Protein AF-A0A919XVF4-F1 (afdb_monomer_lite)

Foldseek 3Di:
DPQPPADLVNLVVLCVLLVHDSVCSNVDDPVVSV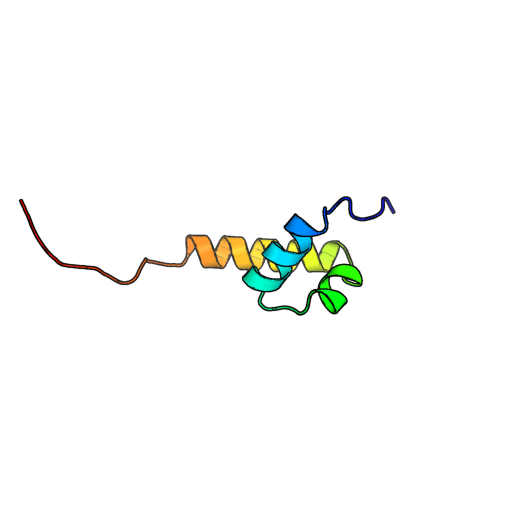VSVVVSVVVVVVDPDPDDPDDDD

Organism: NCBI:txid1274374

Secondary structure (DSSP, 8-state):
-------HHHHHHHHHHTT--HHHHHH--HHHHHHHHHHHHHHHHT-----------

pLDDT: mean 76.77, std 13.53, range [47.69, 90.81]

Structure (mmCIF, N/CA/C/O backbone):
data_AF-A0A919XVF4-F1
#
_entry.id   AF-A0A919XVF4-F1
#
loop_
_atom_site.group_PDB
_atom_site.id
_atom_site.type_symbol
_atom_site.label_atom_id
_atom_site.label_alt_id
_atom_site.label_comp_id
_atom_site.label_asym_id
_atom_site.label_entity_id
_atom_site.label_seq_id
_ato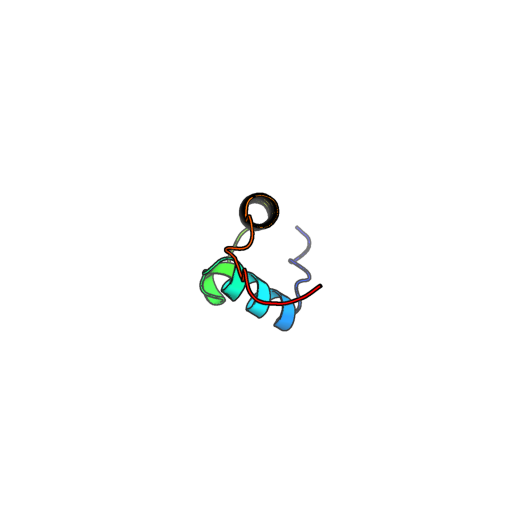m_site.pdbx_PDB_ins_code
_atom_site.Cartn_x
_atom_site.Cartn_y
_atom_site.Cartn_z
_atom_site.occupancy
_atom_site.B_iso_or_equiv
_atom_site.auth_seq_id
_atom_site.auth_comp_id
_atom_site.auth_asym_id
_atom_site.auth_atom_id
_atom_site.pdbx_PDB_model_num
ATOM 1 N N . MET A 1 1 ? 17.261 -11.004 -5.997 1.00 55.31 1 MET A N 1
ATOM 2 C CA . MET A 1 1 ? 16.628 -9.798 -5.420 1.00 55.31 1 MET A CA 1
ATOM 3 C C . MET A 1 1 ? 16.261 -10.119 -3.978 1.00 55.31 1 MET A C 1
ATOM 5 O O . MET A 1 1 ? 15.581 -11.113 -3.764 1.00 55.31 1 MET A O 1
ATOM 9 N N . LYS A 1 2 ? 16.796 -9.384 -2.995 1.00 57.56 2 LYS A N 1
ATOM 10 C CA . LYS A 1 2 ? 16.476 -9.582 -1.569 1.00 57.56 2 LYS A CA 1
ATOM 11 C C . LYS A 1 2 ? 14.973 -9.280 -1.387 1.00 57.56 2 LYS A C 1
ATOM 13 O O . LYS A 1 2 ? 14.555 -8.234 -1.884 1.00 57.56 2 LYS A O 1
ATOM 18 N N . PRO A 1 3 ? 14.155 -10.151 -0.768 1.00 57.53 3 PRO A N 1
ATOM 19 C CA . PRO A 1 3 ? 12.748 -9.834 -0.528 1.00 57.53 3 PRO A CA 1
ATOM 20 C C . PRO A 1 3 ? 12.664 -8.557 0.313 1.00 57.53 3 PRO A C 1
ATOM 22 O O . PRO A 1 3 ? 13.484 -8.361 1.213 1.00 57.53 3 PRO A O 1
ATOM 25 N N . LEU A 1 4 ? 11.723 -7.672 -0.024 1.00 63.22 4 LEU A N 1
ATOM 26 C CA . LEU A 1 4 ? 11.479 -6.428 0.702 1.00 63.22 4 LEU A CA 1
ATOM 27 C C . LEU A 1 4 ? 11.282 -6.761 2.188 1.00 63.22 4 LEU A C 1
ATOM 29 O O . LEU A 1 4 ? 10.295 -7.388 2.558 1.00 63.22 4 LEU A O 1
ATOM 33 N N . GLN A 1 5 ? 12.238 -6.373 3.033 1.00 66.56 5 GLN A N 1
ATOM 34 C CA . GLN A 1 5 ? 12.186 -6.594 4.482 1.00 66.56 5 GLN A CA 1
ATOM 35 C C . GLN A 1 5 ? 11.310 -5.529 5.150 1.00 66.56 5 GLN A C 1
ATOM 37 O O . GLN A 1 5 ? 11.760 -4.802 6.030 1.00 66.56 5 GLN A O 1
ATOM 42 N N . ILE A 1 6 ? 10.073 -5.381 4.679 1.00 73.12 6 ILE A N 1
ATOM 43 C CA . ILE A 1 6 ? 9.097 -4.494 5.305 1.00 73.12 6 ILE A CA 1
ATOM 44 C C . ILE A 1 6 ? 8.220 -5.317 6.237 1.00 73.12 6 ILE A C 1
ATOM 46 O O . ILE A 1 6 ? 7.579 -6.283 5.826 1.00 73.12 6 ILE A O 1
ATOM 50 N N . SER A 1 7 ? 8.208 -4.935 7.510 1.00 82.38 7 SER A N 1
ATOM 51 C CA . SER A 1 7 ? 7.289 -5.508 8.484 1.00 82.38 7 SER A CA 1
ATOM 52 C C . SER A 1 7 ? 5.839 -5.191 8.086 1.00 82.3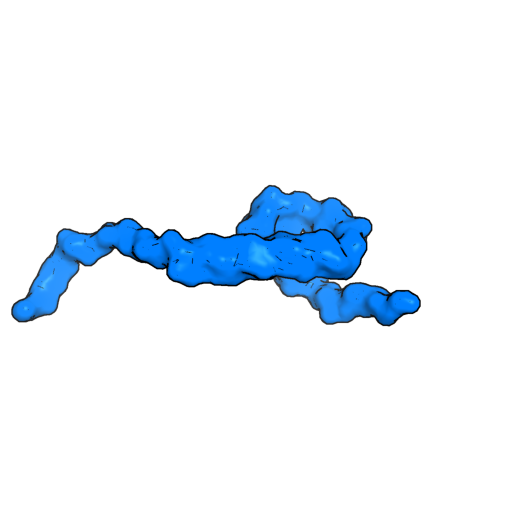8 7 SER A C 1
ATOM 54 O O . SER A 1 7 ? 5.582 -4.136 7.492 1.00 82.38 7 SER A O 1
ATOM 56 N N . PRO A 1 8 ? 4.867 -6.054 8.429 1.00 84.19 8 PRO A N 1
ATOM 57 C CA . PRO A 1 8 ? 3.457 -5.840 8.092 1.00 84.19 8 PRO A CA 1
ATOM 58 C C . PRO A 1 8 ? 2.926 -4.507 8.638 1.00 84.19 8 PRO A C 1
ATOM 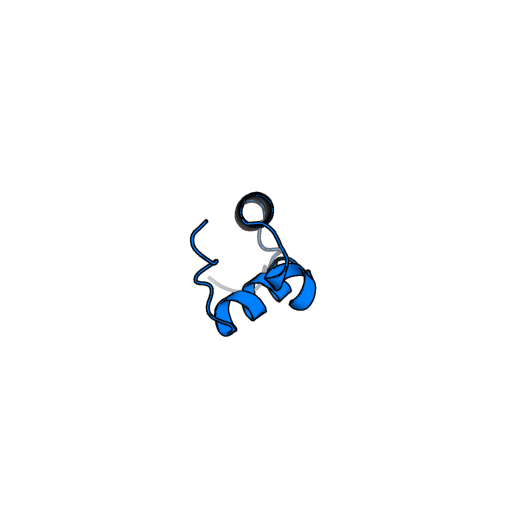60 O O . PRO A 1 8 ? 2.179 -3.811 7.958 1.00 84.19 8 PRO A O 1
ATOM 63 N N . GLU A 1 9 ? 3.384 -4.093 9.820 1.00 86.62 9 GLU A N 1
ATOM 64 C CA . GLU A 1 9 ? 3.067 -2.788 10.410 1.00 86.62 9 GLU A CA 1
ATOM 65 C C . GLU A 1 9 ? 3.526 -1.603 9.543 1.00 86.62 9 GLU A C 1
ATOM 67 O O . GLU A 1 9 ? 2.800 -0.622 9.385 1.00 86.62 9 GLU A O 1
ATOM 72 N N . THR A 1 10 ? 4.716 -1.699 8.945 1.00 86.00 10 THR A N 1
ATOM 73 C CA . THR A 1 10 ? 5.291 -0.660 8.087 1.00 86.00 10 THR A CA 1
ATOM 74 C C . THR A 1 10 ? 4.557 -0.623 6.757 1.00 86.00 10 THR A C 1
ATOM 76 O O . THR A 1 10 ? 4.261 0.454 6.248 1.00 86.00 10 THR A O 1
ATOM 79 N N . ALA A 1 11 ? 4.206 -1.794 6.226 1.00 86.00 11 ALA A N 1
ATOM 80 C CA . ALA A 1 11 ? 3.430 -1.916 5.004 1.00 86.00 11 ALA A CA 1
ATOM 81 C C . ALA A 1 11 ? 2.029 -1.292 5.157 1.00 86.00 11 ALA A C 1
ATOM 83 O O . ALA A 1 11 ? 1.608 -0.535 4.289 1.00 86.00 11 ALA A O 1
ATOM 84 N N . ILE A 1 12 ? 1.334 -1.521 6.278 1.00 88.56 12 ILE A N 1
ATOM 85 C CA . ILE A 1 12 ? 0.015 -0.916 6.547 1.00 88.56 12 ILE A CA 1
ATOM 86 C C . ILE A 1 12 ? 0.110 0.614 6.602 1.00 88.56 12 ILE A C 1
ATOM 88 O O . ILE A 1 12 ? -0.695 1.305 5.976 1.00 88.56 12 ILE A O 1
ATOM 92 N N . LYS A 1 13 ? 1.115 1.148 7.306 1.00 87.62 13 LYS A N 1
ATOM 93 C CA . LYS A 1 13 ? 1.345 2.599 7.401 1.00 87.62 13 LYS A CA 1
ATOM 94 C C . LYS A 1 13 ? 1.653 3.207 6.030 1.00 87.62 13 LYS A C 1
ATOM 96 O O . LYS A 1 13 ? 0.991 4.154 5.626 1.00 87.62 13 LYS A O 1
ATOM 101 N N . LEU A 1 14 ? 2.579 2.611 5.276 1.00 85.69 14 LEU A N 1
ATOM 102 C CA . LEU A 1 14 ? 2.925 3.046 3.918 1.00 85.69 14 LEU A CA 1
ATOM 103 C C . LEU A 1 14 ? 1.731 2.990 2.963 1.00 85.69 14 LEU A C 1
ATOM 105 O O . LEU A 1 14 ? 1.549 3.904 2.167 1.00 85.69 14 LEU A O 1
ATOM 109 N N . ALA A 1 15 ? 0.915 1.938 3.035 1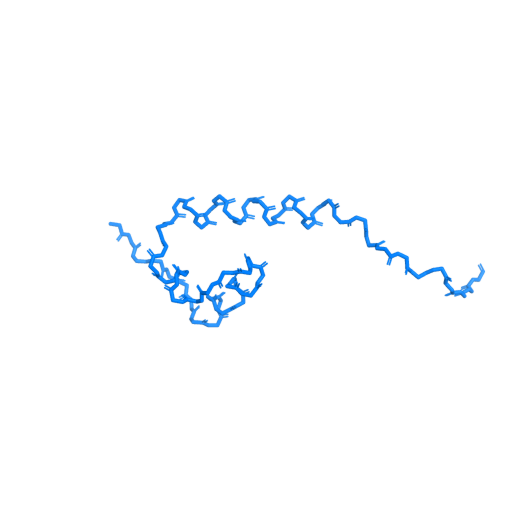.00 90.06 15 ALA A N 1
ATOM 110 C CA . ALA A 1 15 ? -0.288 1.799 2.222 1.00 90.06 15 ALA A CA 1
ATOM 111 C C . ALA A 1 15 ? -1.277 2.946 2.488 1.00 90.06 15 ALA A C 1
ATOM 113 O O . ALA A 1 15 ? -1.771 3.567 1.546 1.00 90.06 15 ALA A O 1
ATOM 114 N N . ALA A 1 16 ? -1.506 3.277 3.763 1.00 90.25 16 ALA A N 1
ATOM 115 C CA . ALA A 1 16 ? -2.382 4.375 4.164 1.00 90.25 16 ALA A CA 1
ATOM 116 C C . ALA A 1 16 ? -1.850 5.745 3.709 1.00 90.25 16 ALA A C 1
ATOM 118 O O . ALA A 1 16 ? -2.583 6.513 3.084 1.00 90.25 16 ALA A O 1
ATOM 119 N N . GLU A 1 17 ? -0.570 6.017 3.957 1.00 87.56 17 GLU A N 1
ATOM 120 C CA . GLU A 1 17 ? 0.101 7.276 3.605 1.00 87.56 17 GLU A CA 1
ATOM 121 C C . GLU A 1 17 ? 0.125 7.510 2.088 1.00 87.56 17 GLU A C 1
ATOM 123 O O . GLU A 1 17 ? -0.190 8.590 1.585 1.00 87.56 17 GLU A O 1
ATOM 128 N N . LEU A 1 18 ? 0.430 6.455 1.329 1.00 85.56 18 LEU A N 1
ATOM 129 C CA . LEU A 1 18 ? 0.448 6.483 -0.131 1.00 85.56 18 LEU A CA 1
ATOM 130 C C . LEU A 1 18 ? -0.953 6.359 -0.747 1.00 85.56 18 LEU A C 1
ATOM 132 O O . LEU A 1 18 ? -1.069 6.404 -1.976 1.00 85.56 18 LEU A O 1
ATOM 136 N N . LYS A 1 19 ? -1.999 6.194 0.077 1.00 88.81 19 LYS A N 1
ATOM 137 C CA . LYS A 1 19 ? -3.386 5.915 -0.333 1.00 88.81 19 LYS A CA 1
ATOM 138 C C . LYS A 1 19 ? -3.470 4.799 -1.380 1.00 88.81 19 LYS A C 1
ATOM 140 O O . LYS A 1 19 ? -4.186 4.908 -2.375 1.00 88.81 19 LYS A O 1
ATOM 145 N N . VAL A 1 20 ? -2.713 3.727 -1.166 1.00 87.56 20 VAL A N 1
ATOM 146 C CA . VAL A 1 20 ? -2.721 2.518 -1.999 1.00 87.56 20 VAL A CA 1
ATOM 147 C C . VAL A 1 20 ? -3.180 1.317 -1.175 1.00 87.56 20 VAL A C 1
ATOM 149 O O . VAL A 1 20 ? -2.882 1.243 0.013 1.00 87.56 20 VAL A O 1
ATOM 152 N N . PRO A 1 21 ? -3.887 0.346 -1.771 1.00 90.81 21 PRO A N 1
ATOM 153 C CA . PRO A 1 21 ? -4.273 -0.862 -1.054 1.00 90.81 21 PRO A CA 1
ATOM 154 C C . PRO A 1 21 ? -3.042 -1.697 -0.674 1.00 90.81 21 PRO A C 1
ATOM 156 O O . PRO A 1 21 ? -2.106 -1.845 -1.464 1.00 90.81 21 PRO A O 1
ATOM 159 N N . ILE A 1 22 ? -3.069 -2.275 0.531 1.00 88.56 22 ILE A N 1
ATOM 160 C CA . ILE A 1 22 ? -1.976 -3.087 1.090 1.00 88.56 22 ILE A CA 1
ATOM 161 C C . ILE A 1 22 ? -1.606 -4.274 0.193 1.00 88.56 22 ILE A C 1
ATOM 163 O O . ILE A 1 22 ? -0.430 -4.575 0.021 1.00 88.56 22 ILE A O 1
ATOM 167 N N . GLU A 1 23 ? -2.602 -4.886 -0.445 1.00 89.12 23 GLU A N 1
ATOM 168 C CA . GLU A 1 23 ? -2.422 -6.008 -1.366 1.00 89.12 23 GLU A CA 1
ATOM 169 C C . GLU A 1 23 ? -1.554 -5.595 -2.563 1.00 89.12 23 GLU A C 1
ATOM 171 O O . GLU A 1 23 ? -0.572 -6.250 -2.899 1.00 89.12 23 GLU A O 1
ATOM 176 N N . HIS A 1 24 ? -1.816 -4.411 -3.124 1.00 86.69 24 HIS A N 1
ATOM 177 C CA . HIS A 1 24 ? -0.991 -3.847 -4.190 1.00 86.69 24 HIS A CA 1
ATOM 178 C C . HIS A 1 24 ? 0.406 -3.490 -3.671 1.00 86.69 24 HIS A C 1
ATOM 180 O O . HIS A 1 24 ? 1.385 -3.772 -4.353 1.00 86.69 24 HIS A O 1
ATOM 186 N N . LEU A 1 25 ? 0.530 -2.928 -2.463 1.00 85.25 25 LEU A N 1
ATOM 187 C CA . LEU A 1 25 ? 1.831 -2.612 -1.864 1.00 85.25 25 LEU A CA 1
ATOM 188 C C . LEU A 1 25 ? 2.722 -3.861 -1.715 1.00 85.25 25 LEU A C 1
ATOM 190 O O . LEU A 1 25 ? 3.914 -3.789 -2.005 1.00 85.25 25 LEU A O 1
ATOM 194 N N . MET A 1 26 ? 2.149 -5.002 -1.318 1.00 87.19 26 MET A N 1
ATOM 195 C CA . MET A 1 26 ? 2.871 -6.273 -1.159 1.00 87.19 26 MET A CA 1
ATOM 196 C C . MET A 1 26 ? 3.343 -6.875 -2.490 1.00 87.19 26 MET A C 1
ATOM 198 O O . MET A 1 26 ? 4.392 -7.516 -2.534 1.00 87.19 26 MET A O 1
ATOM 202 N N . HIS A 1 27 ? 2.607 -6.644 -3.579 1.00 85.69 27 HIS A N 1
ATOM 203 C CA . HIS A 1 27 ? 3.000 -7.054 -4.933 1.00 85.69 27 HIS A CA 1
ATOM 204 C C . HIS A 1 27 ? 3.846 -6.002 -5.665 1.00 85.69 27 HIS A C 1
ATOM 206 O O . HIS A 1 27 ? 4.297 -6.233 -6.790 1.00 85.69 27 HIS A O 1
ATOM 212 N N . MET A 1 28 ? 4.061 -4.838 -5.050 1.00 84.31 28 MET A N 1
ATOM 213 C CA . MET A 1 28 ? 4.702 -3.710 -5.705 1.00 84.31 28 MET A CA 1
ATOM 214 C C . MET A 1 28 ? 6.210 -3.941 -5.853 1.00 84.31 28 MET A C 1
ATOM 216 O O . MET A 1 28 ? 6.893 -4.265 -4.877 1.00 84.31 28 MET A O 1
ATOM 220 N N . PRO A 1 29 ? 6.785 -3.720 -7.048 1.00 86.50 29 PRO A N 1
ATOM 221 C CA . PRO A 1 29 ? 8.226 -3.806 -7.215 1.00 86.50 29 PRO A CA 1
ATOM 222 C C . PRO A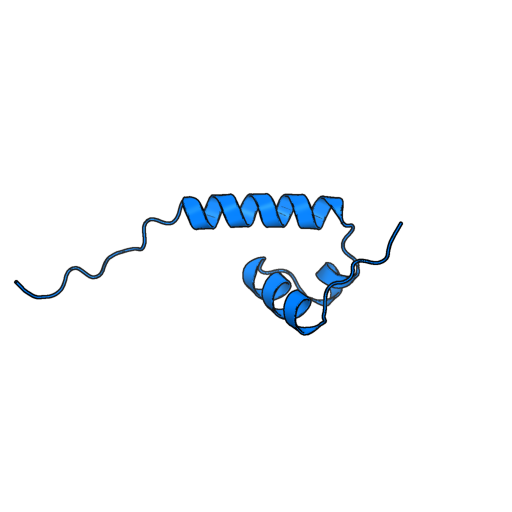 1 29 ? 8.936 -2.638 -6.510 1.00 86.50 29 PRO A C 1
ATOM 224 O O . PRO A 1 29 ? 8.449 -1.508 -6.462 1.00 86.50 29 PRO A O 1
ATOM 227 N N . GLN A 1 30 ? 10.143 -2.905 -6.006 1.00 81.12 30 GLN A N 1
ATOM 228 C CA . GLN A 1 30 ? 10.917 -1.985 -5.161 1.00 81.12 30 GLN A CA 1
ATOM 229 C C . GLN A 1 30 ? 11.134 -0.590 -5.774 1.00 81.12 30 GLN A C 1
ATOM 231 O O . GLN A 1 30 ? 11.063 0.409 -5.064 1.00 81.12 30 GLN A O 1
ATOM 236 N N . HIS A 1 31 ? 11.375 -0.496 -7.085 1.00 86.44 31 HIS A N 1
ATOM 237 C CA . HIS A 1 31 ? 11.606 0.794 -7.743 1.00 86.44 31 HIS A CA 1
ATOM 238 C C . HIS A 1 31 ? 10.356 1.691 -7.739 1.00 86.44 31 HIS A C 1
ATOM 240 O O . HIS A 1 31 ? 10.487 2.909 -7.641 1.00 86.44 31 HIS A O 1
ATOM 246 N N . ILE A 1 32 ? 9.150 1.111 -7.775 1.00 86.38 32 ILE A N 1
ATOM 247 C CA . ILE A 1 32 ? 7.891 1.870 -7.697 1.00 86.38 32 ILE A CA 1
ATOM 248 C C . ILE A 1 32 ? 7.653 2.373 -6.272 1.00 86.38 32 ILE A C 1
ATOM 250 O O . ILE A 1 32 ? 7.225 3.513 -6.092 1.00 86.38 32 ILE A O 1
ATOM 254 N N . LEU A 1 33 ? 7.989 1.569 -5.257 1.00 84.69 33 LEU A N 1
ATOM 255 C CA . LEU A 1 33 ? 7.941 2.006 -3.859 1.00 84.69 33 LEU A CA 1
ATOM 256 C C . LEU A 1 33 ? 8.858 3.210 -3.621 1.00 84.69 33 LEU A C 1
ATOM 258 O O . LEU A 1 33 ? 8.435 4.181 -3.001 1.00 84.69 33 LEU A O 1
ATOM 262 N N . LEU A 1 34 ? 10.078 3.182 -4.167 1.00 86.88 34 LEU A N 1
ATOM 263 C CA . LEU A 1 34 ? 11.025 4.298 -4.065 1.00 86.88 34 LEU A CA 1
ATOM 264 C C . LEU A 1 34 ? 10.507 5.570 -4.749 1.00 86.88 34 LEU A C 1
ATOM 266 O O . LEU A 1 34 ? 10.637 6.653 -4.187 1.00 86.88 34 LEU A O 1
ATOM 270 N N . GLN A 1 35 ? 9.884 5.449 -5.925 1.00 88.38 35 GLN A N 1
ATOM 271 C CA . GLN A 1 35 ? 9.248 6.582 -6.610 1.00 88.38 35 GLN A CA 1
ATOM 272 C C . GLN A 1 35 ? 8.124 7.192 -5.764 1.00 88.38 35 GLN A C 1
ATOM 274 O O . GLN A 1 35 ? 8.085 8.402 -5.565 1.00 88.38 35 GLN A O 1
ATOM 279 N N . LYS A 1 36 ? 7.243 6.350 -5.215 1.00 84.69 36 LYS A N 1
ATOM 280 C CA . LYS A 1 36 ? 6.137 6.779 -4.351 1.00 84.69 36 LYS A CA 1
ATOM 281 C C . LYS A 1 36 ? 6.618 7.426 -3.051 1.00 84.69 36 LYS A C 1
ATOM 283 O O . LYS A 1 36 ? 6.058 8.435 -2.641 1.00 84.69 36 LYS A O 1
ATOM 288 N N . LEU A 1 37 ? 7.662 6.877 -2.432 1.00 85.50 37 LEU A N 1
ATOM 289 C CA . LEU A 1 37 ? 8.269 7.445 -1.228 1.00 85.50 37 LEU A CA 1
ATOM 290 C C . LEU A 1 37 ? 8.919 8.805 -1.513 1.00 85.50 37 LEU A C 1
ATOM 292 O O . LEU A 1 37 ? 8.767 9.731 -0.722 1.00 85.50 37 LEU A O 1
ATOM 296 N N . ALA A 1 38 ? 9.596 8.950 -2.655 1.00 88.75 38 ALA A N 1
ATOM 297 C CA . ALA A 1 38 ? 10.145 10.233 -3.087 1.00 88.75 38 ALA A CA 1
ATOM 298 C C . ALA A 1 38 ? 9.042 11.274 -3.360 1.00 88.75 38 ALA A C 1
ATOM 300 O O . ALA A 1 38 ? 9.217 12.448 -3.033 1.00 88.75 38 ALA A O 1
ATOM 301 N N . ASP A 1 39 ? 7.908 10.854 -3.928 1.00 86.06 39 ASP A N 1
ATOM 302 C CA . ASP A 1 39 ? 6.739 11.717 -4.146 1.00 86.06 39 ASP A CA 1
ATOM 303 C C . ASP A 1 39 ? 6.104 12.163 -2.817 1.00 86.06 39 ASP A C 1
ATOM 305 O O . ASP A 1 39 ? 5.812 13.343 -2.624 1.00 86.06 39 ASP A O 1
ATOM 309 N N . LEU A 1 40 ? 5.981 11.240 -1.857 1.00 83.31 40 LEU A N 1
ATOM 310 C CA . LEU A 1 40 ? 5.483 11.514 -0.508 1.00 83.31 40 LEU A CA 1
ATOM 311 C C . LEU A 1 40 ? 6.397 12.492 0.239 1.00 83.31 40 LEU A C 1
ATOM 313 O O . LEU A 1 40 ? 5.910 13.505 0.733 1.00 83.31 40 LEU A O 1
ATOM 317 N N . ALA A 1 41 ? 7.713 12.262 0.246 1.00 83.69 41 ALA A N 1
ATOM 318 C CA . ALA A 1 41 ? 8.676 13.154 0.898 1.00 83.69 41 ALA A CA 1
ATOM 319 C C . ALA A 1 41 ? 8.643 14.581 0.318 1.00 83.69 41 ALA A C 1
ATOM 321 O O . ALA A 1 41 ? 8.766 15.567 1.051 1.00 83.69 41 ALA A O 1
ATOM 322 N N . LYS A 1 42 ? 8.424 14.708 -0.999 1.00 83.75 42 LYS A N 1
ATOM 323 C CA . LYS A 1 42 ? 8.212 16.009 -1.650 1.00 83.75 42 LYS A CA 1
ATOM 324 C C . LYS A 1 42 ? 6.907 16.670 -1.215 1.00 83.75 42 LYS A C 1
ATOM 326 O O . LYS A 1 42 ? 6.905 17.878 -1.003 1.00 83.75 42 LYS A O 1
ATOM 331 N N . LYS A 1 43 ? 5.816 15.911 -1.075 1.00 76.19 43 LYS A N 1
ATOM 332 C CA . LYS A 1 43 ? 4.519 16.439 -0.616 1.00 76.19 43 LYS A CA 1
ATOM 333 C C . LYS A 1 43 ? 4.544 16.847 0.851 1.00 76.19 43 LYS A C 1
ATOM 335 O O . LYS A 1 43 ? 3.983 17.884 1.175 1.00 76.19 43 LYS A O 1
ATOM 340 N N . GLU A 1 44 ? 5.225 16.090 1.704 1.00 71.31 44 GLU A N 1
ATOM 341 C CA . GLU A 1 44 ? 5.398 16.435 3.118 1.00 71.31 44 GLU A CA 1
ATOM 342 C C . GLU A 1 44 ? 6.225 17.716 3.289 1.00 71.31 44 GLU A C 1
ATOM 344 O O . GLU A 1 44 ? 5.856 18.597 4.057 1.00 71.31 44 GLU A O 1
ATOM 349 N N . SER A 1 45 ? 7.271 17.894 2.477 1.00 64.56 45 SER A N 1
ATOM 350 C CA . SER A 1 45 ? 8.054 19.141 2.467 1.00 64.56 45 SER A CA 1
ATOM 351 C C . SER A 1 45 ? 7.306 20.332 1.846 1.00 64.56 45 SER A C 1
ATOM 353 O O . SER A 1 45 ? 7.703 21.477 2.048 1.00 64.56 45 SER A O 1
ATOM 355 N N . ALA A 1 46 ? 6.248 20.079 1.069 1.00 58.81 46 ALA A N 1
ATOM 356 C CA . ALA A 1 46 ? 5.464 21.090 0.358 1.00 58.81 46 ALA A CA 1
ATOM 357 C C . ALA A 1 46 ? 4.090 21.362 0.992 1.00 58.81 46 ALA A C 1
ATOM 359 O O . ALA A 1 46 ? 3.286 22.075 0.393 1.00 58.81 46 ALA A O 1
ATOM 360 N N . ALA A 1 47 ? 3.807 20.822 2.179 1.00 48.38 47 ALA A N 1
ATOM 361 C CA . ALA A 1 47 ? 2.647 21.212 2.963 1.00 48.38 47 ALA A CA 1
ATOM 362 C C . ALA A 1 47 ? 3.010 22.425 3.842 1.00 48.38 47 ALA A C 1
ATOM 364 O O . ALA A 1 47 ? 3.589 22.241 4.913 1.00 48.38 47 ALA A O 1
ATOM 365 N N . PRO A 1 48 ? 2.664 23.675 3.469 1.00 54.38 48 PRO A N 1
ATOM 366 C CA . PRO A 1 48 ? 2.402 24.662 4.498 1.00 54.38 48 PRO A CA 1
ATOM 367 C C . PRO A 1 48 ? 1.181 24.145 5.262 1.00 54.38 48 PRO A C 1
ATOM 369 O O . PRO A 1 48 ? 0.096 24.020 4.694 1.00 54.38 48 PRO A O 1
ATOM 372 N N . SER A 1 49 ? 1.363 23.767 6.525 1.00 47.69 49 SER A N 1
ATOM 373 C CA . SER A 1 49 ? 0.251 23.516 7.440 1.00 47.69 49 SER A CA 1
ATOM 374 C C . SER A 1 49 ? -0.783 24.639 7.279 1.00 47.69 49 SER A C 1
ATOM 376 O O . SER A 1 49 ? -0.421 25.799 7.496 1.00 47.69 49 SER A O 1
ATOM 378 N N . PRO A 1 50 ? -2.042 24.358 6.890 1.00 58.16 50 PRO A N 1
ATOM 379 C CA . PRO A 1 50 ? -3.073 25.376 6.935 1.00 58.16 50 PRO A CA 1
ATOM 380 C C . PRO A 1 50 ? -3.367 25.651 8.413 1.00 58.16 50 PRO A C 1
ATOM 382 O O . PRO A 1 50 ? -3.901 24.805 9.124 1.00 58.16 50 PRO A O 1
ATOM 385 N N . GLU A 1 51 ? -2.896 26.809 8.863 1.00 60.16 51 GLU A N 1
ATOM 386 C CA . GLU A 1 51 ? -3.547 27.706 9.815 1.00 60.16 51 GLU A CA 1
ATOM 387 C C . GLU A 1 51 ? -4.280 27.101 11.031 1.00 60.16 51 GLU A C 1
ATOM 389 O O . GLU A 1 51 ? -5.368 26.534 10.947 1.00 60.16 51 GLU A O 1
ATOM 394 N N . LYS A 1 52 ? -3.761 27.438 12.216 1.00 51.41 52 LYS A N 1
ATOM 395 C CA . LYS A 1 52 ? -4.601 28.018 13.271 1.00 51.41 52 LYS A CA 1
ATOM 396 C C . LYS A 1 52 ? -4.036 29.401 13.621 1.00 51.41 52 LYS A C 1
ATOM 398 O O . LYS A 1 52 ? -2.996 29.446 14.277 1.00 51.41 52 LYS A O 1
ATOM 403 N N . PRO A 1 53 ? -4.663 30.516 13.212 1.00 66.50 53 PRO A N 1
ATOM 404 C CA . PRO A 1 53 ? -4.466 31.788 13.875 1.00 66.50 53 PRO A CA 1
ATOM 405 C C . PRO A 1 53 ? -5.435 31.813 15.057 1.00 66.50 53 PRO A C 1
ATOM 407 O O . PRO A 1 53 ? -6.590 32.179 14.888 1.00 66.50 53 PRO A O 1
ATOM 410 N N . ASP A 1 54 ? -5.010 31.377 16.242 1.00 61.94 54 ASP A N 1
ATOM 411 C CA . ASP A 1 54 ? -5.728 31.783 17.450 1.00 61.94 54 ASP A CA 1
ATOM 412 C C . ASP A 1 54 ? -4.831 31.778 18.695 1.00 61.94 54 ASP A C 1
ATOM 414 O O . ASP A 1 54 ? -4.266 30.755 19.078 1.00 61.94 54 ASP A O 1
ATOM 418 N N . SER A 1 55 ? -4.777 32.962 19.309 1.00 62.72 55 SER A N 1
ATOM 419 C CA . SER A 1 55 ? -4.405 33.283 20.690 1.00 62.72 55 SER A CA 1
ATOM 420 C C . SER A 1 55 ? -2.934 33.249 21.149 1.00 62.72 55 SER A C 1
ATOM 422 O O . SER A 1 55 ? -2.349 32.208 21.425 1.00 62.72 55 SER A O 1
ATOM 424 N N . SER A 1 56 ? -2.475 34.470 21.474 1.00 56.03 56 SER A N 1
ATOM 425 C CA . SER A 1 56 ? -1.744 34.843 22.701 1.00 56.03 56 SER A CA 1
ATOM 426 C C . SER A 1 56 ? -0.206 34.810 22.681 1.00 56.03 56 SER A C 1
ATOM 428 O O . SER A 1 56 ? 0.403 33.797 23.007 1.00 56.03 56 SER A O 1
ATOM 430 N N . SER A 1 57 ? 0.433 35.965 22.451 1.00 53.53 57 SER A N 1
ATOM 431 C CA . SER A 1 57 ? 1.045 36.800 23.512 1.00 53.53 57 SER A CA 1
ATOM 432 C C . SER A 1 57 ? 1.729 38.042 22.943 1.00 53.53 57 SER A C 1
ATOM 434 O O . SER A 1 57 ? 2.205 37.991 21.791 1.00 53.53 57 SER A O 1
#

Radius of gyration: 15.93 Å; chains: 1; bounding box: 22×47×31 Å

Sequence (57 aa):
MKPLQISPETAIKLAAELKVPIEHLMHMPQHILLQKLADLAKKESAAPSPEKPDSSS

InterPro domains:
  IPR025550 YycC-like protein [PF14174] (1-47)